Protein AF-A0A7X6UJE4-F1 (afdb_monomer)

Structure (mmCIF, N/CA/C/O backbone):
data_AF-A0A7X6UJE4-F1
#
_entry.id   AF-A0A7X6UJE4-F1
#
loop_
_atom_site.group_PDB
_atom_site.id
_atom_site.type_symbol
_atom_site.label_atom_id
_atom_site.label_alt_id
_atom_site.label_comp_id
_atom_site.label_asym_id
_atom_site.label_entity_id
_atom_site.label_seq_id
_atom_site.pdbx_PDB_ins_code
_atom_site.Cartn_x
_atom_site.Cartn_y
_atom_site.Cartn_z
_atom_site.occupancy
_atom_site.B_iso_or_equiv
_atom_site.auth_seq_id
_atom_site.auth_comp_id
_atom_site.auth_asym_id
_atom_site.auth_atom_id
_atom_site.pdbx_PDB_model_num
ATOM 1 N N . MET A 1 1 ? -10.354 -16.299 21.469 1.00 51.41 1 MET A N 1
ATOM 2 C CA . MET A 1 1 ? -9.039 -16.181 20.819 1.00 51.41 1 MET A CA 1
ATOM 3 C C . MET A 1 1 ? -9.290 -16.145 19.332 1.00 51.41 1 MET A C 1
ATOM 5 O O . MET A 1 1 ? -9.866 -17.094 18.810 1.00 51.41 1 MET A O 1
ATOM 9 N N . SER A 1 2 ? -9.005 -15.011 18.705 1.00 65.38 2 SER A N 1
ATOM 10 C CA . SER A 1 2 ? -9.225 -14.818 17.271 1.00 65.38 2 SER A CA 1
ATOM 11 C C . SER A 1 2 ? -7.946 -15.198 16.528 1.00 65.38 2 SER A C 1
ATOM 13 O O . SER A 1 2 ? -6.859 -14.881 16.997 1.00 65.38 2 SER A O 1
ATOM 15 N N . PHE A 1 3 ? -8.058 -15.874 15.383 1.00 65.06 3 PHE A N 1
ATOM 16 C CA . PHE A 1 3 ? -6.921 -16.320 14.556 1.00 65.06 3 PHE A CA 1
ATOM 17 C C . PHE A 1 3 ? -5.896 -15.200 14.260 1.00 65.06 3 PHE A C 1
ATOM 19 O O . PHE A 1 3 ? -4.701 -15.461 14.156 1.00 65.06 3 PHE A O 1
ATOM 26 N N . TRP A 1 4 ? -6.356 -13.947 14.214 1.00 59.59 4 TRP A N 1
ATOM 27 C CA . TRP A 1 4 ? -5.549 -12.758 13.935 1.00 59.59 4 TRP A CA 1
ATOM 28 C C . TRP A 1 4 ? -4.570 -12.359 15.051 1.00 59.59 4 TRP A C 1
ATOM 30 O O . TRP A 1 4 ? -3.614 -11.647 14.775 1.00 59.59 4 TRP A O 1
ATOM 40 N N 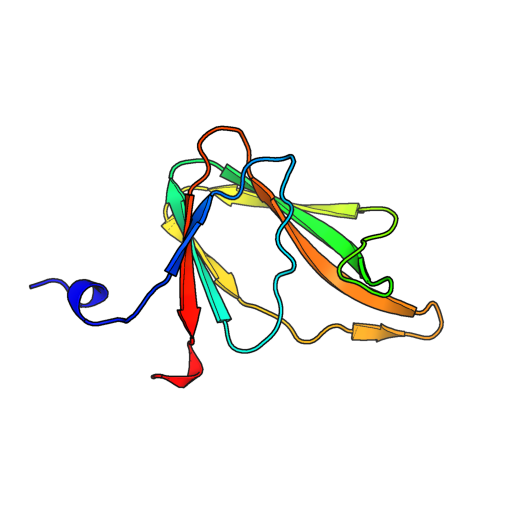. GLU A 1 5 ? -4.752 -12.830 16.291 1.00 62.09 5 GLU A N 1
ATOM 41 C CA . G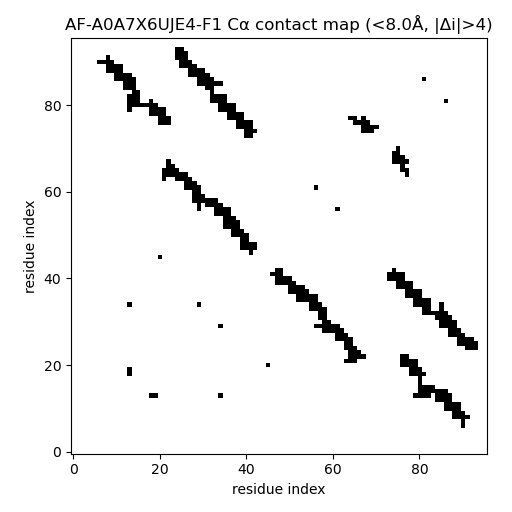LU A 1 5 ? -3.897 -12.454 17.438 1.00 62.09 5 GLU A CA 1
ATOM 42 C C . GLU A 1 5 ? -2.502 -13.113 17.407 1.00 62.09 5 GLU A C 1
ATOM 44 O O . GLU A 1 5 ? -1.658 -12.810 18.247 1.00 62.09 5 GLU A O 1
ATOM 49 N N . ILE A 1 6 ? -2.255 -14.029 16.461 1.00 71.88 6 ILE A N 1
ATOM 50 C CA . ILE A 1 6 ? -1.034 -14.853 16.392 1.00 71.88 6 ILE A CA 1
ATOM 51 C C . ILE A 1 6 ? -0.183 -14.507 15.157 1.00 71.88 6 ILE A C 1
ATOM 53 O O . ILE A 1 6 ? 0.979 -14.901 15.072 1.00 71.88 6 ILE A O 1
ATOM 57 N N . ILE A 1 7 ? -0.730 -13.752 14.201 1.00 73.62 7 ILE A N 1
ATOM 58 C CA . ILE A 1 7 ? -0.022 -13.404 12.967 1.00 73.62 7 ILE A CA 1
ATOM 59 C C . ILE A 1 7 ? 0.877 -12.196 13.248 1.00 73.62 7 ILE A C 1
ATOM 61 O O . ILE A 1 7 ? 0.362 -11.152 13.646 1.00 73.62 7 ILE A O 1
ATOM 65 N N . PRO A 1 8 ? 2.202 -12.291 13.045 1.00 84.50 8 PRO A N 1
ATOM 66 C CA . PRO A 1 8 ? 3.063 -11.128 13.161 1.00 84.50 8 PRO A CA 1
ATOM 67 C C . PRO A 1 8 ? 2.736 -10.142 12.039 1.00 84.50 8 PRO A C 1
ATOM 69 O O . PRO A 1 8 ? 2.756 -10.497 10.860 1.00 84.50 8 PRO A O 1
ATOM 72 N N . TYR A 1 9 ? 2.455 -8.899 12.416 1.00 90.06 9 TYR A N 1
ATOM 73 C CA . TYR A 1 9 ? 2.156 -7.819 11.485 1.00 90.06 9 TYR A CA 1
ATOM 74 C C . TYR A 1 9 ? 2.934 -6.548 11.832 1.00 90.06 9 TYR A C 1
ATOM 76 O O . TYR A 1 9 ? 3.412 -6.371 12.955 1.00 90.06 9 TYR A O 1
ATOM 84 N N . VAL A 1 10 ? 3.030 -5.648 10.856 1.00 92.75 10 VAL A N 1
ATOM 85 C CA . VAL A 1 10 ? 3.531 -4.280 11.021 1.00 92.75 10 VAL A CA 1
ATOM 86 C C . VAL A 1 10 ? 2.397 -3.313 10.698 1.00 92.75 10 VAL A C 1
ATOM 88 O O . VAL A 1 10 ? 1.768 -3.425 9.649 1.00 92.75 10 VAL A O 1
ATOM 91 N N . GLN A 1 11 ? 2.125 -2.368 11.594 1.00 93.69 11 GLN A N 1
ATOM 92 C CA . GLN A 1 11 ? 1.146 -1.310 11.348 1.00 93.69 11 GLN A CA 1
ATOM 93 C C . GLN A 1 11 ? 1.796 -0.186 10.534 1.00 93.69 11 GLN A C 1
ATOM 95 O O . GLN A 1 11 ? 2.890 0.275 10.868 1.00 93.69 11 GLN A O 1
ATOM 100 N N . ILE A 1 12 ? 1.129 0.241 9.463 1.00 93.38 12 ILE A N 1
ATOM 101 C CA . ILE A 1 12 ? 1.602 1.273 8.539 1.00 93.38 12 ILE A CA 1
ATOM 102 C C . ILE A 1 12 ? 0.560 2.387 8.460 1.00 93.38 12 ILE A C 1
ATOM 104 O O . ILE A 1 12 ? -0.592 2.150 8.097 1.00 93.38 12 ILE A O 1
ATOM 108 N N . GLU A 1 13 ? 0.988 3.615 8.739 1.00 91.62 13 GLU A N 1
ATOM 109 C CA . GLU A 1 13 ? 0.228 4.825 8.420 1.00 91.62 13 GLU A CA 1
ATOM 110 C C . GLU A 1 13 ? 0.397 5.137 6.930 1.00 91.62 13 GLU A C 1
ATOM 112 O O . GLU A 1 13 ? 1.469 5.565 6.490 1.00 91.62 13 GLU A O 1
ATOM 117 N N . ALA A 1 14 ? -0.654 4.913 6.145 1.00 82.00 14 ALA A N 1
ATOM 118 C CA . ALA A 1 14 ? -0.621 5.064 4.693 1.00 82.00 14 ALA A CA 1
ATOM 119 C C . ALA A 1 14 ? -1.171 6.426 4.243 1.00 82.00 14 ALA A C 1
ATOM 121 O O . ALA A 1 14 ? -1.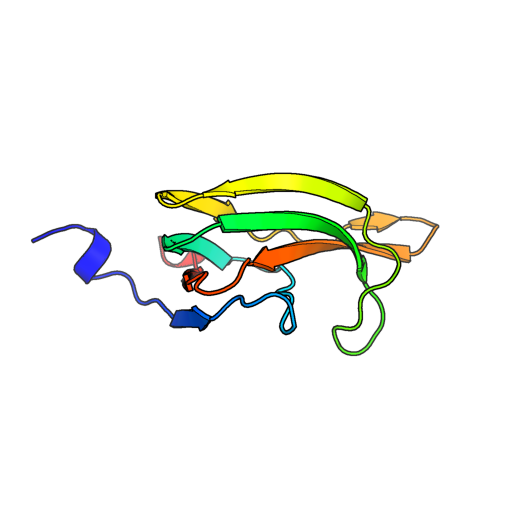884 6.504 3.253 1.00 82.00 14 ALA A O 1
ATOM 122 N N . GLU A 1 15 ? -0.897 7.510 4.966 1.00 81.69 15 GLU A N 1
ATOM 123 C CA . GLU A 1 15 ? -1.451 8.828 4.630 1.00 81.69 15 GLU A CA 1
ATOM 124 C C . GLU A 1 15 ? -0.890 9.372 3.306 1.00 81.69 15 GLU A C 1
ATOM 126 O O . GLU A 1 15 ? 0.259 9.118 2.957 1.00 81.69 15 GLU A O 1
ATOM 131 N N . GLY A 1 16 ? -1.689 10.142 2.557 1.00 70.06 16 GLY A N 1
ATOM 132 C CA . GLY A 1 16 ? -1.467 10.436 1.132 1.00 70.06 16 GLY A CA 1
ATOM 133 C C . GLY A 1 16 ? -0.132 11.076 0.718 1.00 70.06 16 GLY A C 1
ATOM 134 O O . GLY A 1 16 ? 0.180 11.108 -0.474 1.00 70.06 16 GLY A O 1
ATOM 135 N N . ASN A 1 17 ? 0.684 11.560 1.658 1.00 78.75 17 ASN A N 1
ATOM 136 C CA . ASN A 1 17 ? 2.054 12.016 1.399 1.00 78.75 17 ASN A CA 1
ATOM 137 C C . ASN A 1 17 ? 3.119 10.902 1.491 1.00 78.75 17 ASN A C 1
ATOM 139 O O . ASN A 1 17 ? 4.273 11.151 1.145 1.00 78.75 17 ASN A O 1
ATOM 143 N N . LYS A 1 18 ? 2.748 9.691 1.919 1.00 84.25 18 LYS A N 1
ATOM 144 C CA . LYS A 1 18 ? 3.594 8.498 2.054 1.00 84.25 18 LYS A CA 1
ATOM 145 C C . LYS A 1 18 ? 2.982 7.329 1.265 1.00 84.25 18 LYS A C 1
ATOM 147 O O . LYS A 1 18 ? 2.446 6.392 1.855 1.00 84.25 18 LYS A O 1
ATOM 152 N N . PRO A 1 19 ? 3.005 7.387 -0.077 1.00 89.56 19 PRO A N 1
ATOM 153 C CA . PRO A 1 19 ? 2.488 6.297 -0.890 1.00 89.56 19 PRO A CA 1
ATOM 154 C C . PRO A 1 19 ? 3.307 5.016 -0.660 1.00 89.56 19 PRO A C 1
ATOM 156 O O . PRO A 1 19 ? 4.527 5.073 -0.516 1.00 89.56 19 PRO A O 1
ATOM 159 N N . LEU A 1 20 ? 2.635 3.866 -0.650 1.00 92.75 20 LEU A N 1
ATOM 160 C CA . LEU A 1 20 ? 3.229 2.562 -0.362 1.00 92.75 20 LEU A CA 1
ATOM 161 C C . LEU A 1 20 ? 3.260 1.698 -1.623 1.00 92.75 20 LEU A C 1
ATOM 163 O O . LEU A 1 20 ? 2.215 1.408 -2.208 1.00 92.75 20 LEU A O 1
ATOM 167 N N . LEU A 1 21 ? 4.449 1.270 -2.045 1.00 92.94 21 LEU A N 1
ATOM 168 C CA . LEU A 1 21 ? 4.592 0.340 -3.163 1.00 92.94 21 LEU A CA 1
ATOM 169 C C . LEU A 1 21 ? 4.245 -1.085 -2.699 1.00 92.94 21 LEU A C 1
ATOM 171 O O . LEU A 1 21 ? 4.836 -1.601 -1.751 1.00 92.94 21 LEU A O 1
ATOM 175 N N . LEU A 1 22 ? 3.287 -1.728 -3.366 1.00 94.25 22 LEU A N 1
ATOM 176 C CA . LEU A 1 22 ? 2.760 -3.038 -2.975 1.00 94.25 22 LEU A CA 1
ATOM 177 C C . LEU A 1 22 ? 3.565 -4.170 -3.628 1.00 94.25 22 LEU A C 1
ATOM 179 O O . LEU A 1 22 ? 3.144 -4.750 -4.633 1.00 94.25 22 LEU A O 1
ATOM 183 N N . THR A 1 23 ? 4.737 -4.478 -3.070 1.00 92.19 23 THR A N 1
ATOM 184 C CA . THR A 1 23 ? 5.665 -5.479 -3.626 1.00 92.19 23 THR A CA 1
ATOM 185 C C . THR A 1 23 ? 5.967 -6.640 -2.686 1.00 92.19 23 THR A C 1
ATOM 187 O O . THR A 1 23 ? 5.803 -6.574 -1.467 1.00 92.19 23 THR A O 1
ATOM 190 N N . GLY A 1 24 ? 6.465 -7.725 -3.282 1.00 89.56 24 GLY A N 1
ATOM 191 C CA . GLY A 1 24 ? 6.965 -8.887 -2.556 1.00 89.56 24 GLY A CA 1
ATOM 192 C C . GLY A 1 24 ? 5.865 -9.786 -1.976 1.00 89.56 24 GLY A C 1
ATOM 193 O O . GLY A 1 24 ? 4.683 -9.615 -2.277 1.00 89.56 24 GLY A O 1
ATOM 194 N N . PRO A 1 25 ? 6.246 -10.773 -1.144 1.00 91.94 25 PRO A N 1
ATOM 195 C CA . PRO A 1 25 ? 5.340 -11.762 -0.557 1.00 91.94 25 PRO A CA 1
ATOM 196 C C . PRO A 1 25 ? 4.550 -11.201 0.640 1.00 91.94 25 PRO A C 1
ATOM 198 O O . PRO A 1 25 ? 4.435 -11.832 1.691 1.00 91.94 25 PRO A O 1
ATOM 201 N N . LYS A 1 26 ? 4.033 -9.983 0.504 1.00 93.81 26 LYS A N 1
ATOM 202 C CA . LYS A 1 26 ? 3.334 -9.254 1.560 1.00 93.81 26 LYS A CA 1
ATOM 203 C C . LYS A 1 26 ? 1.864 -9.078 1.218 1.00 93.81 26 LYS A C 1
ATOM 205 O O . LYS A 1 26 ? 1.472 -9.144 0.053 1.00 93.81 26 LYS A O 1
ATOM 210 N N . ALA A 1 27 ? 1.062 -8.886 2.246 1.00 94.50 27 ALA A N 1
ATOM 211 C CA . ALA A 1 27 ? -0.341 -8.553 2.145 1.00 94.50 27 ALA A CA 1
ATOM 212 C C . ALA A 1 27 ? -0.650 -7.409 3.109 1.00 94.50 27 ALA A C 1
ATOM 214 O O . ALA A 1 27 ? -0.012 -7.293 4.157 1.00 94.50 27 ALA A O 1
ATOM 215 N N . TRP A 1 28 ? -1.621 -6.579 2.743 1.00 96.00 28 TRP A N 1
ATOM 216 C CA . TRP A 1 28 ? -2.052 -5.431 3.529 1.00 96.00 28 TRP A CA 1
ATOM 217 C C . TRP A 1 28 ? -3.553 -5.500 3.753 1.00 96.00 28 TRP A C 1
ATOM 219 O O . TRP A 1 28 ? -4.318 -5.500 2.791 1.00 96.00 28 TRP A O 1
ATOM 229 N N . LEU A 1 29 ? -3.966 -5.552 5.015 1.00 96.00 29 LEU A N 1
ATOM 230 C CA . LEU A 1 29 ? -5.359 -5.377 5.422 1.00 96.00 29 LEU A CA 1
ATOM 231 C C . LEU A 1 29 ? -5.603 -3.898 5.707 1.00 96.00 29 LEU A C 1
ATOM 233 O O . LEU A 1 29 ? -4.841 -3.294 6.463 1.00 96.00 29 LEU A O 1
ATOM 237 N N . VAL A 1 30 ? -6.679 -3.331 5.169 1.00 96.81 30 VAL A N 1
ATOM 238 C CA . VAL A 1 30 ? -7.128 -1.997 5.577 1.00 96.81 30 VAL A CA 1
ATOM 239 C C . VAL A 1 30 ? -7.775 -2.105 6.957 1.00 96.81 30 VAL A C 1
ATOM 241 O O . VAL A 1 30 ? -8.903 -2.582 7.098 1.00 96.81 30 VAL A O 1
ATOM 244 N N . GLN A 1 31 ? -7.039 -1.689 7.986 1.00 96.19 31 GLN A N 1
ATOM 245 C CA . GLN A 1 31 ? -7.496 -1.684 9.377 1.00 96.19 31 GLN A CA 1
ATOM 246 C C . GLN A 1 31 ? -8.543 -0.584 9.589 1.00 96.19 31 GLN A C 1
ATOM 248 O O . GLN A 1 31 ? -9.562 -0.801 10.249 1.00 96.19 31 GLN A O 1
ATOM 253 N N . GLU A 1 32 ? -8.280 0.591 9.018 1.00 96.62 32 GLU A N 1
ATOM 254 C CA . GLU A 1 32 ? -9.101 1.790 9.140 1.00 96.62 32 GLU A CA 1
ATOM 255 C C . GLU A 1 32 ? -8.906 2.693 7.913 1.00 96.62 32 GLU A C 1
ATOM 257 O O . GLU A 1 32 ? -7.839 2.700 7.295 1.00 96.62 32 GLU A O 1
ATOM 262 N N . GLY A 1 33 ? -9.935 3.467 7.564 1.00 95.50 33 GLY A N 1
ATOM 263 C CA . GLY A 1 33 ? -9.879 4.420 6.456 1.00 95.50 33 GLY A CA 1
ATOM 264 C C . GLY A 1 33 ? -10.059 3.800 5.064 1.00 95.50 33 GLY A C 1
ATOM 265 O O . GLY A 1 33 ? -10.792 2.823 4.882 1.00 95.50 33 GLY A O 1
ATOM 266 N N . LYS A 1 34 ? -9.443 4.441 4.060 1.00 96.62 34 LYS A N 1
ATOM 267 C CA . LYS A 1 34 ? -9.617 4.150 2.629 1.00 96.62 34 LYS A CA 1
ATOM 268 C C . LYS A 1 34 ? -8.326 4.427 1.861 1.00 96.62 34 LYS A C 1
ATOM 270 O O . LYS A 1 34 ? -7.726 5.484 2.038 1.00 96.62 34 LYS A O 1
ATOM 275 N N . ALA A 1 35 ? -7.952 3.543 0.939 1.00 96.94 35 ALA A N 1
ATOM 276 C CA . ALA A 1 35 ? -6.817 3.761 0.044 1.00 96.94 35 ALA A CA 1
ATOM 277 C C . ALA A 1 35 ? -7.198 3.650 -1.430 1.00 96.94 35 ALA A C 1
ATOM 279 O O . ALA A 1 35 ? -8.017 2.822 -1.819 1.00 96.94 35 ALA A O 1
ATOM 280 N N . ASP A 1 36 ? -6.565 4.476 -2.257 1.00 97.12 36 ASP A N 1
ATOM 281 C CA . ASP A 1 36 ? -6.652 4.403 -3.710 1.00 97.12 36 ASP A CA 1
ATOM 282 C C . ASP A 1 36 ? -5.442 3.652 -4.264 1.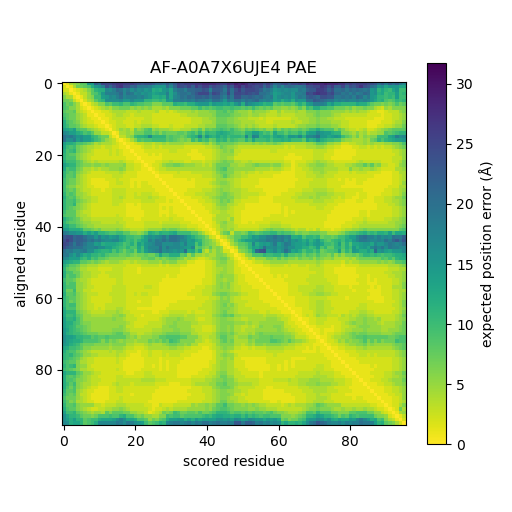00 97.12 36 ASP A C 1
ATOM 284 O O . ASP A 1 36 ? -4.298 3.893 -3.864 1.00 97.12 36 ASP A O 1
ATOM 288 N N . ILE A 1 37 ? -5.703 2.739 -5.197 1.00 96.94 37 ILE A N 1
ATOM 289 C CA . ILE A 1 37 ? -4.703 1.878 -5.817 1.00 96.94 37 ILE A CA 1
ATOM 290 C C . ILE A 1 37 ? -4.434 2.360 -7.230 1.00 96.94 37 ILE A C 1
ATOM 292 O O . ILE A 1 37 ? -5.342 2.538 -8.046 1.00 96.94 37 ILE A O 1
ATOM 296 N N . PHE A 1 38 ? -3.153 2.544 -7.519 1.00 95.50 38 PHE A N 1
ATOM 297 C CA . PHE A 1 38 ? -2.663 3.005 -8.803 1.00 95.50 38 PHE A CA 1
ATOM 298 C C . PHE A 1 38 ? -1.707 1.982 -9.397 1.00 95.50 38 PHE A C 1
ATOM 300 O O . PHE A 1 38 ? -0.947 1.342 -8.674 1.00 95.50 38 PHE A O 1
ATOM 307 N N . ILE A 1 39 ? -1.675 1.904 -10.723 1.00 94.25 39 ILE A N 1
ATOM 308 C CA . ILE A 1 39 ? -0.509 1.393 -11.439 1.00 94.25 39 ILE A CA 1
ATOM 309 C C . ILE A 1 39 ? 0.413 2.561 -11.774 1.00 94.25 39 ILE A C 1
ATOM 311 O O . ILE A 1 39 ? -0.028 3.626 -12.224 1.00 94.25 39 ILE A O 1
ATOM 315 N N . THR A 1 40 ? 1.706 2.377 -11.552 1.00 92.94 40 THR A N 1
ATOM 316 C CA . THR A 1 40 ? 2.710 3.402 -11.828 1.00 92.94 40 THR A CA 1
ATOM 317 C C . THR A 1 40 ? 4.008 2.775 -12.304 1.00 92.94 40 THR A C 1
ATOM 319 O O . THR A 1 40 ? 4.303 1.619 -12.002 1.00 92.94 40 THR A O 1
ATOM 322 N N . LYS A 1 41 ? 4.779 3.548 -13.066 1.00 92.50 41 LYS A N 1
ATOM 323 C CA . LYS A 1 41 ? 6.137 3.168 -13.438 1.00 92.50 41 LYS A CA 1
ATOM 324 C C . LYS A 1 41 ? 7.036 3.304 -12.208 1.00 92.50 41 LYS A C 1
ATOM 326 O O . LYS A 1 41 ? 7.083 4.381 -11.609 1.00 92.50 41 LYS A O 1
ATOM 331 N N . VAL A 1 42 ? 7.735 2.232 -11.859 1.00 88.12 42 VAL A N 1
ATOM 332 C CA . VAL A 1 42 ? 8.748 2.210 -10.803 1.00 88.12 42 VAL A CA 1
ATOM 333 C C . VAL A 1 42 ? 10.005 2.884 -11.349 1.00 88.12 42 VAL A C 1
ATOM 335 O O . VAL A 1 42 ? 10.502 2.537 -12.423 1.00 88.12 42 VAL A O 1
ATOM 338 N N . VAL A 1 43 ? 10.479 3.904 -10.645 1.00 81.50 43 VAL A N 1
ATOM 339 C CA . VAL A 1 43 ? 11.741 4.596 -10.913 1.00 81.50 43 VAL A CA 1
ATOM 340 C C . VAL A 1 43 ? 12.682 4.266 -9.753 1.00 81.50 43 VAL A C 1
ATOM 342 O O . VAL A 1 43 ? 12.230 3.954 -8.653 1.00 81.50 43 VAL A O 1
ATOM 345 N N . SER A 1 44 ? 13.991 4.275 -10.000 1.00 65.62 44 SER A N 1
ATOM 346 C CA . SER A 1 44 ? 15.014 4.023 -8.980 1.00 65.62 44 SER A CA 1
ATOM 347 C C . SER A 1 44 ? 14.742 4.809 -7.677 1.00 65.62 44 SER A C 1
ATOM 349 O O . SER A 1 44 ? 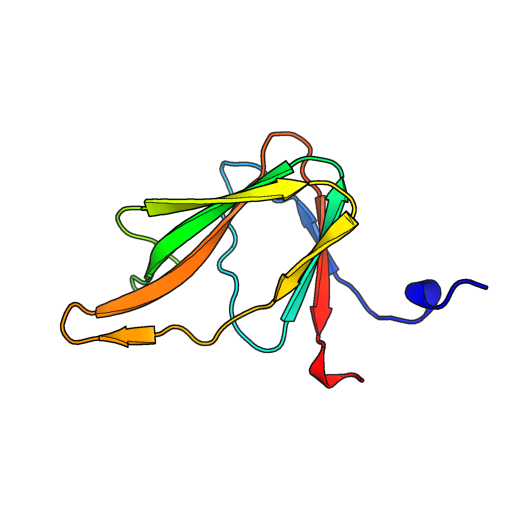14.235 5.932 -7.731 1.00 65.62 44 SER A O 1
ATOM 351 N N . ASP A 1 45 ? 15.086 4.225 -6.524 1.00 61.66 45 ASP A N 1
ATOM 352 C CA . ASP A 1 45 ? 14.906 4.788 -5.168 1.00 61.66 45 ASP A CA 1
ATOM 353 C C . ASP A 1 45 ? 13.447 4.984 -4.701 1.00 61.66 45 ASP A C 1
ATOM 355 O O . ASP A 1 45 ? 13.107 6.025 -4.142 1.00 61.66 45 ASP A O 1
ATOM 359 N N . ASP A 1 46 ? 12.564 4.001 -4.930 1.00 59.31 46 ASP A N 1
ATOM 360 C CA . ASP A 1 46 ? 11.145 4.023 -4.503 1.00 59.31 46 ASP A CA 1
ATOM 361 C C . ASP A 1 46 ? 10.335 5.224 -5.033 1.00 59.31 46 ASP A C 1
ATOM 363 O O . ASP A 1 46 ? 9.211 5.506 -4.599 1.00 59.31 46 ASP A O 1
ATOM 367 N N . THR A 1 47 ? 10.880 5.936 -6.020 1.00 62.31 47 THR A N 1
ATOM 368 C CA . THR A 1 47 ? 10.187 7.031 -6.686 1.00 62.31 47 THR A CA 1
ATOM 369 C C . THR A 1 47 ? 9.249 6.473 -7.753 1.00 62.31 47 THR A C 1
ATOM 371 O O . THR A 1 47 ? 9.527 5.479 -8.423 1.00 62.31 47 THR A O 1
ATOM 374 N N . THR A 1 48 ? 8.078 7.089 -7.903 1.00 72.44 48 THR A N 1
ATOM 375 C CA . THR A 1 48 ? 7.047 6.625 -8.840 1.00 72.44 48 THR A CA 1
ATOM 376 C C . THR A 1 48 ? 6.747 7.694 -9.876 1.00 72.44 48 THR A C 1
ATOM 378 O O . THR A 1 48 ? 6.700 8.885 -9.564 1.00 72.44 48 THR A O 1
ATOM 381 N N . GLY A 1 49 ? 6.585 7.263 -11.128 1.00 79.69 49 GLY A N 1
ATOM 382 C CA . GLY A 1 49 ? 6.217 8.135 -12.240 1.00 79.69 49 GLY A CA 1
ATOM 383 C C . GLY A 1 49 ? 4.731 8.505 -12.230 1.00 79.69 49 GLY A C 1
ATOM 384 O O . GLY A 1 49 ? 4.066 8.533 -11.194 1.00 79.69 49 GLY A O 1
ATOM 385 N N . SER A 1 50 ? 4.172 8.768 -13.415 1.00 86.12 50 SER A N 1
ATOM 386 C CA . SER A 1 50 ? 2.729 8.989 -13.570 1.00 86.12 50 SER A CA 1
ATOM 387 C C . SER A 1 50 ? 1.925 7.832 -12.966 1.00 86.12 50 SER A C 1
ATOM 389 O O . SER A 1 50 ? 2.291 6.660 -13.094 1.00 86.12 50 SER A O 1
ATOM 391 N N . ARG A 1 51 ? 0.831 8.176 -12.284 1.00 91.00 51 ARG A N 1
ATOM 392 C CA . ARG A 1 51 ? -0.042 7.236 -11.576 1.00 91.00 51 ARG A CA 1
ATOM 393 C C . ARG A 1 51 ? -1.356 7.122 -12.336 1.00 91.00 51 ARG A C 1
ATOM 395 O O . ARG A 1 51 ? -2.010 8.136 -12.562 1.00 91.00 51 ARG A O 1
ATOM 402 N N . ASN A 1 52 ? -1.743 5.907 -12.704 1.00 93.69 52 ASN A N 1
ATOM 403 C CA . ASN A 1 52 ? -3.047 5.631 -13.300 1.00 93.69 52 ASN A CA 1
ATOM 404 C C . ASN A 1 52 ? -3.912 4.921 -12.262 1.00 93.69 52 ASN A C 1
ATOM 406 O O . ASN A 1 52 ? -3.519 3.873 -11.753 1.00 93.69 52 ASN A O 1
ATOM 410 N N . TYR A 1 53 ? -5.056 5.514 -11.925 1.00 96.44 53 TYR A N 1
ATOM 411 C CA . TYR A 1 53 ? -5.992 4.945 -10.957 1.00 96.44 53 TYR A CA 1
ATOM 412 C C . TYR A 1 53 ? -6.551 3.611 -11.461 1.00 96.44 53 TYR A C 1
ATOM 414 O O . TYR A 1 53 ? -6.876 3.487 -12.643 1.00 96.44 53 TYR A O 1
ATOM 422 N N . LEU A 1 54 ? -6.681 2.640 -10.559 1.00 97.12 54 LEU A N 1
ATOM 423 C CA . LEU A 1 54 ? -7.308 1.352 -10.834 1.00 97.12 54 LEU A CA 1
ATOM 424 C C . LEU A 1 54 ? -8.623 1.203 -10.067 1.00 97.12 54 LEU A C 1
ATOM 426 O O . LEU A 1 54 ? -9.676 1.031 -10.676 1.00 97.12 54 LEU A O 1
ATOM 430 N N . PHE A 1 55 ? -8.557 1.250 -8.737 1.00 97.75 55 PHE A N 1
ATOM 431 C CA . PHE A 1 55 ? -9.695 1.067 -7.837 1.00 97.75 55 PHE A CA 1
ATOM 432 C C . PHE A 1 55 ? -9.355 1.606 -6.442 1.00 97.75 55 PHE A C 1
ATOM 434 O O . PHE A 1 55 ? -8.223 2.018 -6.186 1.00 97.75 55 PHE A O 1
ATOM 441 N N . SER A 1 56 ? -10.329 1.595 -5.536 1.00 97.56 56 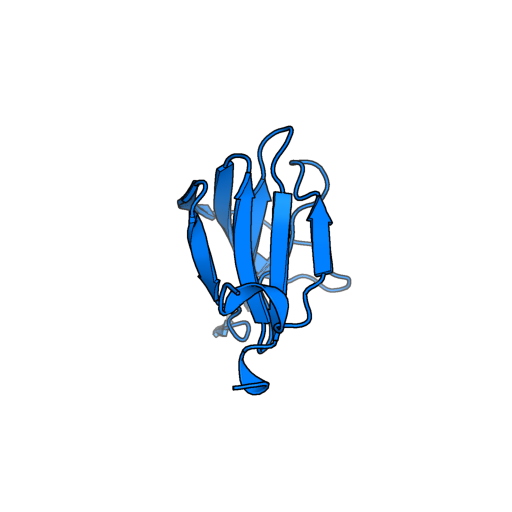SER A N 1
ATOM 442 C CA . SER A 1 56 ? -10.132 1.930 -4.125 1.00 97.56 56 SER A CA 1
ATOM 443 C C . SER A 1 56 ? -10.452 0.726 -3.247 1.00 97.56 56 SER A C 1
ATOM 445 O O . SER A 1 56 ? -11.280 -0.100 -3.623 1.00 97.56 56 SER A O 1
ATOM 447 N N . VAL A 1 57 ? -9.829 0.672 -2.075 1.00 97.94 57 VAL A N 1
ATOM 448 C CA . VAL A 1 57 ? -10.103 -0.302 -1.015 1.00 97.94 57 VAL A CA 1
ATOM 449 C C . VAL A 1 57 ? -10.499 0.404 0.272 1.00 97.94 57 VAL A C 1
ATOM 451 O O . VAL A 1 57 ? -10.060 1.529 0.533 1.00 97.94 57 VAL A O 1
ATOM 454 N N . GLU A 1 58 ? -11.309 -0.258 1.082 1.00 98.00 58 GLU A N 1
ATOM 455 C CA . GLU A 1 58 ? -11.794 0.247 2.362 1.00 98.00 58 GLU A CA 1
ATOM 456 C C . GLU A 1 58 ? -11.591 -0.769 3.487 1.00 98.00 58 GLU A C 1
ATOM 458 O O . GLU A 1 58 ? -11.081 -1.869 3.281 1.00 98.00 58 GLU A O 1
ATOM 463 N N . LYS A 1 59 ? -11.944 -0.373 4.712 1.00 97.38 59 LYS A N 1
ATOM 464 C CA . LYS A 1 59 ? -11.787 -1.198 5.909 1.00 97.38 59 LYS A CA 1
ATOM 465 C C . LYS A 1 59 ? -12.288 -2.633 5.706 1.00 97.38 59 LYS A C 1
ATOM 467 O O . LYS A 1 59 ? -13.457 -2.856 5.404 1.00 97.38 59 LYS A O 1
ATOM 472 N N . GLY A 1 60 ? -11.416 -3.599 5.988 1.00 96.94 60 GLY A N 1
ATOM 473 C CA . GLY A 1 60 ? -11.692 -5.028 5.833 1.00 96.94 60 GLY A CA 1
ATOM 474 C C . GLY A 1 60 ? -11.203 -5.629 4.514 1.00 96.94 60 GLY A C 1
ATOM 475 O O . GLY A 1 60 ? -11.052 -6.850 4.446 1.00 96.94 60 GLY A O 1
ATOM 476 N N . ASP A 1 61 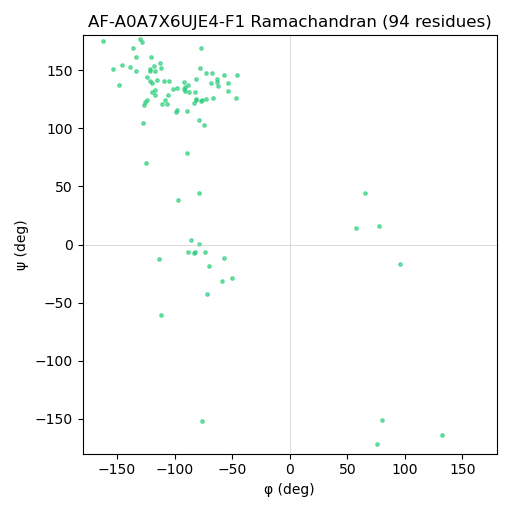? -10.892 -4.811 3.506 1.00 97.56 61 ASP A N 1
ATOM 477 C CA . ASP A 1 61 ? -10.294 -5.287 2.262 1.00 97.56 61 ASP A CA 1
ATOM 478 C C . ASP A 1 61 ? -8.828 -5.681 2.457 1.00 97.56 61 ASP A C 1
ATOM 480 O O . ASP A 1 61 ? -8.084 -5.074 3.235 1.00 97.56 61 ASP A O 1
ATOM 484 N N . VAL A 1 62 ? -8.399 -6.683 1.689 1.00 95.38 62 VAL A N 1
ATOM 485 C CA . VAL A 1 62 ? -7.016 -7.164 1.664 1.00 95.38 62 VAL A CA 1
ATOM 486 C C . VAL A 1 62 ? -6.419 -6.960 0.280 1.00 95.38 62 VAL A C 1
ATOM 488 O O . VAL A 1 62 ? -7.002 -7.336 -0.736 1.00 95.38 62 VAL A O 1
ATOM 491 N N . LEU A 1 63 ? -5.210 -6.413 0.255 1.00 95.38 63 LEU A N 1
ATOM 492 C CA . LEU A 1 63 ? -4.383 -6.257 -0.931 1.00 95.38 63 LEU A CA 1
ATOM 493 C C . LEU A 1 63 ? -3.195 -7.206 -0.867 1.00 95.38 63 LEU A C 1
ATOM 495 O O . LEU A 1 63 ? -2.580 -7.367 0.185 1.00 95.38 63 LEU A O 1
ATOM 499 N N . LEU A 1 64 ? -2.840 -7.792 -2.007 1.00 93.75 64 LEU A N 1
ATOM 500 C CA . LEU A 1 64 ? -1.648 -8.622 -2.143 1.00 93.75 64 LEU A CA 1
ATOM 501 C C . LEU A 1 64 ? -0.555 -7.867 -2.890 1.00 93.75 64 LEU A C 1
ATOM 503 O O . LEU A 1 64 ? -0.817 -7.171 -3.873 1.00 93.75 64 LEU A O 1
ATOM 507 N N . GLY A 1 65 ? 0.676 -8.049 -2.429 1.00 92.44 65 GLY A N 1
ATOM 508 C CA . GLY A 1 65 ? 1.861 -7.583 -3.128 1.00 92.44 65 GLY A CA 1
ATOM 509 C C . GLY A 1 65 ? 2.061 -8.374 -4.403 1.00 92.44 65 GLY A C 1
ATOM 510 O O . GLY A 1 65 ? 1.883 -9.594 -4.428 1.00 92.44 65 GLY A O 1
ATOM 511 N N . ILE A 1 66 ? 2.443 -7.671 -5.463 1.00 90.25 66 ILE A N 1
ATOM 512 C CA . ILE A 1 66 ? 2.805 -8.300 -6.729 1.00 90.25 66 ILE A CA 1
ATOM 513 C C . ILE A 1 66 ? 4.266 -8.012 -7.047 1.00 90.25 66 ILE A C 1
ATOM 515 O O . ILE A 1 66 ? 4.815 -6.973 -6.674 1.00 90.25 66 ILE A O 1
ATOM 519 N N . ALA A 1 67 ? 4.913 -8.946 -7.742 1.00 90.00 67 ALA A N 1
ATOM 520 C CA . ALA A 1 67 ? 6.186 -8.638 -8.373 1.00 90.00 67 ALA A CA 1
ATOM 521 C C . ALA A 1 67 ? 5.947 -7.537 -9.420 1.00 90.00 67 ALA A C 1
ATOM 523 O O . ALA A 1 67 ? 4.954 -7.624 -10.155 1.00 90.00 67 ALA A O 1
ATOM 524 N N . PRO A 1 68 ? 6.812 -6.514 -9.498 1.00 88.81 68 PRO A N 1
ATOM 525 C CA . PRO A 1 68 ? 6.702 -5.543 -10.567 1.00 88.81 68 PRO A CA 1
ATOM 526 C C . PRO A 1 68 ? 6.766 -6.227 -11.938 1.00 88.81 68 PRO A C 1
ATOM 528 O O . PRO A 1 68 ? 7.446 -7.239 -12.132 1.00 88.81 68 PRO A O 1
ATOM 531 N N . LEU A 1 69 ? 6.028 -5.675 -12.893 1.00 90.69 69 LEU A N 1
ATOM 532 C CA . LEU A 1 69 ? 5.953 -6.188 -14.249 1.00 90.69 69 LEU A CA 1
ATOM 533 C C . LEU A 1 69 ? 6.906 -5.402 -15.148 1.00 90.69 69 LEU A C 1
ATOM 535 O O . LEU A 1 69 ? 6.707 -4.208 -15.381 1.00 90.69 69 LEU A O 1
ATOM 539 N N . ALA A 1 70 ? 7.919 -6.083 -15.679 1.00 91.44 70 ALA A N 1
ATOM 540 C CA . ALA A 1 70 ? 8.823 -5.522 -16.675 1.00 91.44 70 ALA A CA 1
ATOM 541 C C . ALA A 1 70 ? 8.201 -5.593 -18.081 1.00 91.44 70 ALA A C 1
ATOM 543 O O . ALA A 1 70 ? 7.848 -6.670 -18.565 1.00 91.44 70 ALA A O 1
ATOM 544 N N . VAL A 1 71 ? 8.104 -4.441 -18.743 1.00 90.06 71 VAL A N 1
ATOM 545 C CA . VAL A 1 71 ? 7.706 -4.285 -20.151 1.00 90.06 71 VAL A CA 1
ATOM 546 C C . VAL A 1 71 ? 8.741 -3.427 -20.890 1.00 90.06 71 VAL A C 1
ATOM 548 O O . VAL A 1 71 ? 9.668 -2.894 -20.280 1.00 90.06 71 VAL A O 1
ATOM 551 N N . ASN A 1 72 ? 8.604 -3.270 -22.210 1.00 90.81 72 ASN A N 1
ATOM 552 C CA . ASN A 1 72 ? 9.565 -2.506 -23.021 1.00 90.81 72 ASN A CA 1
ATOM 553 C C . ASN A 1 72 ? 9.704 -1.043 -22.556 1.00 90.81 72 ASN A C 1
ATOM 555 O O . ASN A 1 72 ? 10.769 -0.441 -22.666 1.00 90.81 72 ASN A O 1
ATOM 559 N N . GLU A 1 73 ? 8.629 -0.471 -22.021 1.00 88.12 73 GLU A N 1
ATOM 560 C CA . GLU A 1 73 ? 8.533 0.911 -21.560 1.00 88.12 73 GLU A CA 1
ATOM 561 C C . GLU A 1 73 ? 9.087 1.118 -20.137 1.00 88.12 73 GLU A C 1
ATOM 563 O O . GLU A 1 73 ? 9.192 2.264 -19.683 1.00 88.12 73 GLU A O 1
ATOM 568 N N . GLY A 1 74 ? 9.452 0.044 -19.430 1.00 89.00 74 GLY A N 1
ATOM 569 C CA . GLY A 1 74 ? 10.010 0.054 -18.077 1.00 89.00 74 GLY A CA 1
ATOM 570 C C . GLY A 1 74 ? 9.335 -0.943 -17.134 1.00 89.00 74 GLY A C 1
ATOM 571 O O . GLY A 1 74 ? 8.635 -1.856 -17.559 1.00 89.00 74 GLY A O 1
ATOM 572 N N . GLU A 1 75 ? 9.550 -0.758 -15.836 1.00 91.62 75 GLU A N 1
ATOM 573 C CA . GLU A 1 75 ? 8.996 -1.612 -14.785 1.00 91.62 75 GLU A CA 1
ATOM 574 C C . GLU A 1 75 ? 7.788 -0.937 -14.130 1.00 91.62 75 GLU A C 1
ATOM 576 O O . GLU A 1 75 ? 7.825 0.258 -13.831 1.00 91.62 75 GLU A O 1
ATOM 581 N N . PHE A 1 76 ? 6.700 -1.680 -13.934 1.00 92.38 76 PHE A N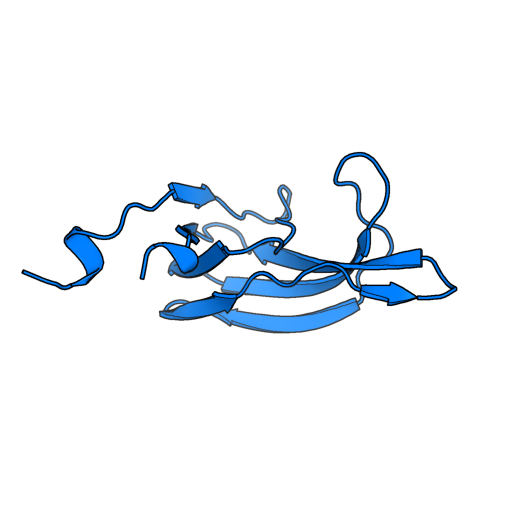 1
ATOM 582 C CA . PHE A 1 76 ? 5.453 -1.162 -13.373 1.00 92.38 76 PHE A CA 1
ATOM 583 C C . PHE A 1 76 ? 5.058 -1.914 -12.110 1.00 92.38 76 PHE A C 1
ATOM 585 O O . PHE A 1 76 ? 5.169 -3.134 -12.040 1.00 92.38 76 PHE A O 1
ATOM 592 N N . GLY A 1 77 ? 4.549 -1.179 -11.128 1.00 93.06 77 GLY A N 1
ATOM 593 C CA . GLY A 1 77 ? 4.101 -1.720 -9.851 1.00 93.06 77 GLY A CA 1
ATOM 594 C C . GLY A 1 77 ? 2.775 -1.119 -9.409 1.00 93.06 77 GLY A C 1
ATOM 595 O O . GLY A 1 77 ? 2.288 -0.136 -9.982 1.00 93.06 77 GLY A O 1
ATOM 596 N N . LEU A 1 78 ? 2.199 -1.726 -8.373 1.00 95.19 78 LEU A N 1
ATOM 597 C CA . LEU A 1 78 ? 1.031 -1.192 -7.687 1.00 95.19 78 LEU A CA 1
ATOM 598 C C . LEU A 1 78 ? 1.464 -0.254 -6.565 1.00 95.19 78 LEU A C 1
ATOM 600 O O . LEU A 1 78 ? 2.389 -0.551 -5.811 1.00 95.19 78 LEU A O 1
ATOM 604 N N . LEU A 1 79 ? 0.764 0.866 -6.449 1.00 94.31 79 LEU A N 1
ATOM 605 C CA . LEU A 1 79 ? 0.996 1.896 -5.449 1.00 94.31 79 LEU A CA 1
ATOM 606 C C . LEU A 1 79 ? -0.305 2.150 -4.692 1.00 94.31 79 LEU A C 1
ATOM 608 O O . LEU A 1 79 ? -1.310 2.507 -5.308 1.00 94.31 79 LEU A O 1
ATOM 612 N N . ALA A 1 80 ? -0.278 1.998 -3.373 1.00 95.62 80 ALA A N 1
ATOM 613 C CA . ALA A 1 80 ? -1.365 2.404 -2.497 1.00 95.62 80 ALA A CA 1
ATOM 614 C C . ALA A 1 80 ? -1.142 3.833 -1.997 1.00 95.62 80 ALA A C 1
ATOM 616 O O . ALA A 1 80 ? -0.050 4.194 -1.556 1.00 95.62 80 ALA A O 1
ATOM 617 N N . VAL A 1 81 ? -2.194 4.644 -2.047 1.00 94.81 81 VAL A N 1
ATOM 618 C CA . VAL A 1 81 ? -2.219 5.999 -1.493 1.00 94.81 81 VAL A CA 1
ATOM 619 C C . VAL A 1 81 ? -3.429 6.093 -0.577 1.00 94.81 81 VAL A C 1
ATOM 621 O O . VAL A 1 81 ? -4.565 6.141 -1.049 1.00 94.81 81 VAL A O 1
ATOM 624 N N . GLY A 1 82 ? -3.205 6.072 0.733 1.00 95.25 82 GLY A N 1
ATOM 625 C CA . GLY A 1 82 ? -4.285 6.197 1.703 1.00 95.25 82 GLY A CA 1
ATOM 626 C C . GLY A 1 82 ? -4.750 7.636 1.873 1.00 95.25 82 GLY A C 1
ATOM 627 O O . GLY A 1 82 ? -4.017 8.609 1.679 1.00 95.25 82 GLY A O 1
ATOM 628 N N . HIS A 1 83 ? -6.018 7.767 2.234 1.00 95.25 83 HIS A N 1
ATOM 629 C CA . HIS A 1 83 ? -6.615 9.027 2.655 1.00 95.25 83 HIS A CA 1
ATOM 630 C C . HIS A 1 83 ? -6.177 9.326 4.099 1.00 95.25 83 HIS A C 1
ATOM 632 O O . HIS A 1 83 ? -5.591 8.472 4.769 1.00 95.25 83 HIS A O 1
ATOM 638 N N . THR A 1 84 ? -6.423 10.538 4.596 1.00 93.25 84 THR A N 1
ATOM 639 C CA . THR A 1 84 ? -6.097 10.902 5.988 1.00 93.25 84 THR A CA 1
ATOM 640 C C . THR A 1 84 ? -6.708 9.906 6.977 1.00 93.25 84 THR A C 1
ATOM 642 O O . THR A 1 84 ? -7.891 9.587 6.861 1.00 93.25 84 THR A O 1
ATOM 645 N N . GLY A 1 85 ? -5.909 9.427 7.937 1.00 92.19 85 GLY A N 1
ATOM 646 C CA . GLY A 1 85 ? -6.341 8.420 8.912 1.00 92.19 85 GLY A CA 1
ATOM 647 C C . GLY A 1 85 ? -6.403 6.981 8.386 1.00 92.19 85 GLY A C 1
ATOM 648 O O . GLY A 1 85 ? -7.051 6.144 9.007 1.00 92.19 85 GLY A O 1
ATOM 649 N N . THR A 1 86 ? -5.772 6.681 7.244 1.00 95.81 86 THR A N 1
ATOM 650 C CA . THR A 1 86 ? -5.706 5.303 6.730 1.00 95.81 86 THR A CA 1
ATOM 651 C C . THR A 1 86 ? -4.603 4.512 7.413 1.00 95.81 86 THR A C 1
ATOM 653 O O . THR A 1 86 ? -3.428 4.886 7.362 1.00 95.81 86 THR A O 1
ATOM 656 N N . GLU A 1 87 ? -4.982 3.368 7.973 1.00 95.62 87 GLU A N 1
ATOM 657 C CA . GLU A 1 87 ? -4.079 2.434 8.635 1.00 95.62 87 GLU A CA 1
ATOM 658 C C . GLU A 1 87 ? -4.118 1.070 7.946 1.00 95.62 87 GLU A C 1
ATOM 660 O O . GLU A 1 87 ? -5.189 0.506 7.702 1.00 95.62 87 GLU A O 1
ATOM 665 N N . LEU A 1 88 ? -2.938 0.522 7.657 1.00 96.00 88 LEU A N 1
ATOM 666 C CA . LEU A 1 88 ? -2.774 -0.800 7.063 1.00 96.00 88 LEU A CA 1
ATOM 667 C C . LEU A 1 88 ? -2.051 -1.736 8.032 1.00 96.00 88 LEU A C 1
ATOM 669 O O . LEU A 1 88 ? -1.090 -1.332 8.687 1.00 96.00 88 LEU A O 1
ATOM 673 N N . LEU A 1 89 ? -2.463 -3.002 8.074 1.00 95.12 89 LEU A N 1
ATOM 674 C CA . LEU A 1 89 ? -1.666 -4.072 8.674 1.00 95.12 89 LEU A CA 1
ATOM 675 C C . LEU A 1 89 ? -0.935 -4.835 7.576 1.00 95.12 89 LEU A C 1
ATOM 677 O O . LEU A 1 89 ? -1.574 -5.504 6.767 1.00 95.12 89 LEU A O 1
ATOM 681 N N . GLU A 1 90 ? 0.390 -4.756 7.566 1.00 95.00 90 GLU A N 1
ATOM 682 C CA . GLU A 1 90 ? 1.253 -5.546 6.692 1.00 95.00 90 GLU A CA 1
ATOM 683 C C . GLU A 1 90 ? 1.590 -6.890 7.341 1.00 95.00 90 GLU A C 1
ATOM 685 O O . GLU A 1 90 ? 2.067 -6.929 8.474 1.00 95.00 90 GLU A O 1
ATOM 690 N N . PHE A 1 91 ? 1.433 -7.985 6.603 1.00 92.44 91 PHE A N 1
ATOM 691 C CA . PHE A 1 91 ? 1.888 -9.312 7.016 1.00 92.44 91 PHE A CA 1
ATOM 692 C C . PHE A 1 91 ? 2.518 -10.069 5.842 1.00 92.44 91 PHE A C 1
ATOM 694 O O . PHE A 1 91 ? 2.200 -9.832 4.675 1.00 92.44 91 PHE A O 1
ATOM 701 N N . ASN A 1 92 ? 3.441 -10.987 6.140 1.00 90.12 92 ASN A N 1
ATOM 702 C CA . ASN A 1 92 ? 4.072 -11.836 5.131 1.00 90.12 92 ASN A CA 1
ATOM 703 C C . ASN A 1 92 ? 3.239 -13.109 4.935 1.00 90.12 92 ASN A C 1
ATOM 705 O O . ASN A 1 92 ? 3.127 -13.925 5.847 1.00 90.12 92 ASN A O 1
ATOM 709 N N . TRP A 1 93 ? 2.667 -13.297 3.745 1.00 79.94 93 TRP A N 1
ATOM 710 C CA . TRP A 1 93 ? 1.758 -14.419 3.494 1.00 79.94 93 TRP A CA 1
ATOM 711 C C . TRP A 1 93 ? 2.470 -15.743 3.177 1.00 79.94 93 TRP A C 1
ATOM 713 O O . TRP A 1 93 ? 1.811 -16.772 3.134 1.00 79.94 93 TRP A O 1
ATOM 723 N N . HIS A 1 94 ? 3.799 -15.753 3.017 1.00 78.44 94 HIS A N 1
ATOM 724 C CA . HIS A 1 94 ? 4.587 -16.998 2.960 1.00 78.44 94 HIS A CA 1
ATOM 725 C C . HIS A 1 94 ? 4.846 -17.606 4.350 1.00 78.44 94 HIS A C 1
ATOM 727 O O . HIS A 1 94 ? 5.538 -18.614 4.465 1.00 78.44 94 HIS A O 1
ATOM 733 N N . GLN A 1 95 ? 4.340 -16.982 5.417 1.00 66.62 95 GLN A N 1
ATOM 734 C CA . GLN A 1 95 ? 4.378 -17.538 6.773 1.00 66.62 95 GLN A CA 1
ATOM 735 C C . GLN A 1 95 ? 3.195 -18.483 7.069 1.00 66.62 95 GLN A C 1
ATOM 737 O O . GLN A 1 95 ? 3.086 -18.968 8.196 1.00 66.62 95 GLN A O 1
ATOM 742 N N . PHE A 1 96 ? 2.346 -18.755 6.071 1.00 58.34 96 PHE A N 1
ATOM 743 C CA . PHE A 1 96 ? 1.260 -19.741 6.088 1.00 58.34 96 PHE A CA 1
ATOM 744 C C . PHE A 1 96 ? 1.568 -20.882 5.115 1.00 58.34 96 PHE A C 1
ATOM 746 O O . PHE A 1 96 ? 1.173 -22.027 5.430 1.00 58.34 96 PHE A O 1
#

Radius of gyration: 13.69 Å; Cα contacts (8 Å, |Δi|>4): 233; chain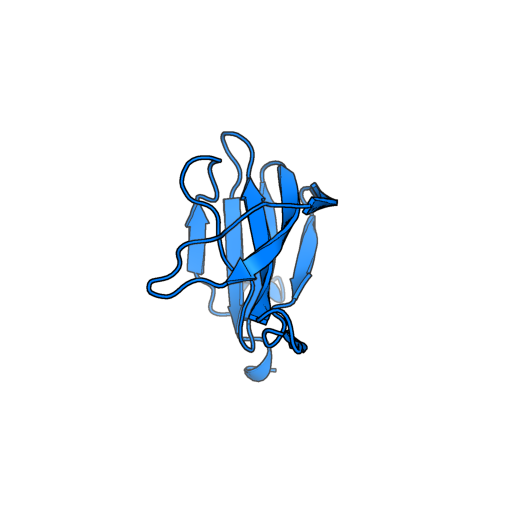s: 1; bounding box: 27×32×44 Å

Mean predicted aligned error: 5.54 Å

Secondary structure (DSSP, 8-state):
--GGGGS--EEEE-BTTS-EE--SSEEEEEEESEEEEEEEEEETTTEEEEEEEEEEEETT-EEE----EEETTEEEEEEEEEPTT-EEEEEEGGG-

pLDDT: mean 87.96, std 11.31, range [51.41, 98.0]

Sequence (96 aa):
MSFWEIIPYVQIEAEGNKPLLLTGPKAWLVQEGKADIFITKVVSDDTTGSRNYLFSVEKGDVLLGIAPLAVNEGEFGLLAVGHTGTELLEFNWHQF

Nearest PDB structures (foldseek):
  8qpg-assembly1_TD  TM=5.095E-01  e=5.098E-02  Haloferax tailed virus 1
  3x0t-assembly2_B  TM=3.819E-01  e=9.198E-02  Vibrio parahaemolyticus M0605
  6tfk-assembly1_C  TM=3.424E-01  e=1.580E+00  Bacillus thuringiensis
  6s0p-assembly1_A  TM=3.163E-01  e=2.426E+00  Arabidopsis thaliana
  6tfj-assembly1_A  TM=3.221E-01  e=5.724E+00  Bacillus thuringiensis

Foldseek 3Di:
DDPVVPFDWDKDDQAQVNKDWQADQKKKAWQAAKKWKWKFAQDPPRDTDDTHTDGMDGHGDMDHHDHWDQDPVHTITMIIHTHPPTMIIMGRPVVD

Solvent-accessible surface area (backbone atoms only — not comparable to full-atom values): 5322 Å² total; per-residue (Å²): 139,63,83,71,83,73,61,75,67,46,83,40,77,28,31,63,92,46,63,43,72,39,51,50,69,32,32,35,35,28,72,34,48,39,32,40,33,22,45,25,38,58,41,85,90,90,38,68,55,71,70,43,82,74,53,72,48,41,59,75,40,74,46,71,30,42,76,63,48,80,52,98,93,46,38,33,36,44,33,39,34,13,39,84,76,11,32,31,38,36,32,58,64,83,81,114